Protein AF-A0A818DUN9-F1 (afdb_monomer_lite)

Foldseek 3Di:
DDWDWDADPVRDIDTFDDDDDPDQPAQQQAAADQPDADPVRDRPRDPDPADPTQAEEGAHHDQDYDHPRHDGTPVVVCVVRVHYYHYD

Radius of gyration: 14.46 Å; chains: 1; boun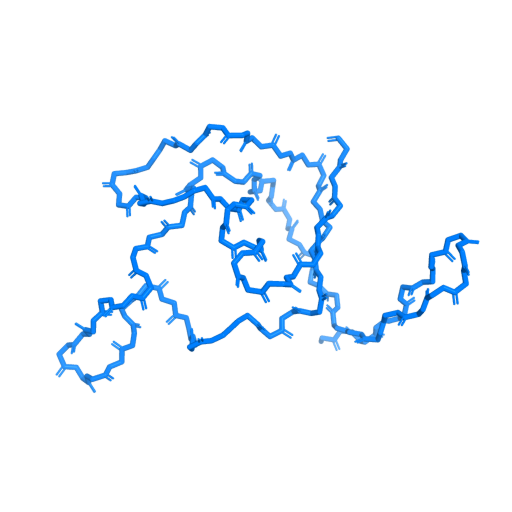ding box: 36×25×37 Å

Sequence (88 aa):
MKRETLILEDGSEFNGFVFEASTNISGEVGVPDEKIIDDFGLLRWVESDKIYASGLIVSAYTEQYSHWNAVESLSSWLKKHNVPCLYD

Structure (mmCIF, N/CA/C/O backbone):
data_AF-A0A818DUN9-F1
#
_entry.id   AF-A0A818DUN9-F1
#
loop_
_atom_site.group_PDB
_atom_site.id
_atom_site.type_symbol
_atom_site.label_atom_id
_atom_site.label_alt_id
_atom_site.label_comp_id
_atom_site.label_asym_id
_atom_site.label_entity_id
_atom_site.label_seq_id
_atom_site.pdbx_PDB_ins_code
_atom_site.Cartn_x
_atom_site.Cartn_y
_atom_site.Cartn_z
_atom_site.occupancy
_atom_site.B_iso_or_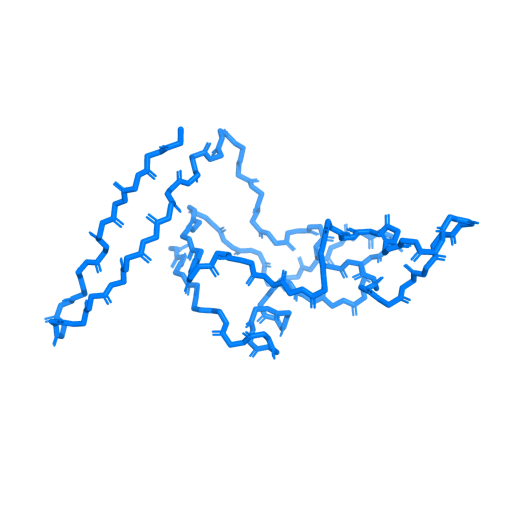equiv
_atom_site.auth_seq_id
_atom_site.auth_comp_id
_atom_site.auth_asym_id
_atom_site.auth_atom_id
_atom_site.pdbx_PDB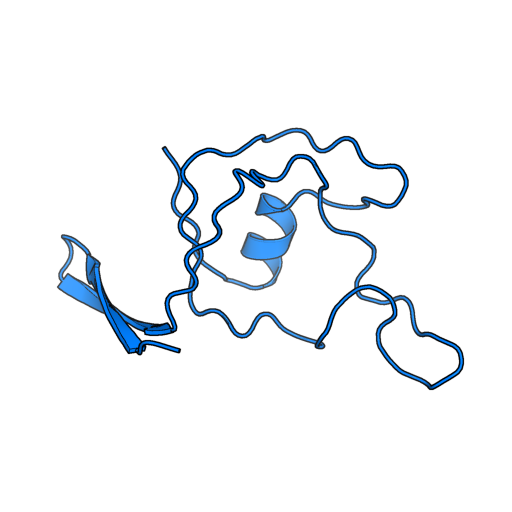_model_num
ATOM 1 N N . MET A 1 1 ? -11.793 -15.395 4.288 1.00 58.81 1 MET A N 1
ATOM 2 C CA . MET A 1 1 ? -11.687 -13.932 4.115 1.00 58.81 1 MET A CA 1
ATOM 3 C C . MET A 1 1 ? -12.872 -13.298 4.829 1.00 58.81 1 MET A C 1
ATOM 5 O O . MET A 1 1 ? -14.001 -13.659 4.508 1.00 58.81 1 MET A O 1
ATOM 9 N N . LYS A 1 2 ? -12.632 -12.480 5.859 1.00 72.38 2 LYS A N 1
ATOM 10 C CA . LYS A 1 2 ? -13.693 -11.838 6.651 1.00 72.38 2 LYS A CA 1
ATOM 11 C C . LYS A 1 2 ? -14.036 -10.479 6.044 1.00 72.38 2 LYS A C 1
ATOM 13 O O . LYS A 1 2 ? -13.130 -9.752 5.642 1.00 72.38 2 LYS A O 1
ATOM 18 N N . ARG A 1 3 ? -15.332 -10.175 5.944 1.00 68.69 3 ARG A N 1
ATOM 19 C CA . ARG A 1 3 ? -15.806 -8.813 5.682 1.00 68.69 3 ARG A CA 1
ATOM 20 C C . ARG A 1 3 ? -16.020 -8.138 7.018 1.00 68.69 3 ARG A C 1
ATOM 22 O O . ARG A 1 3 ? -16.637 -8.745 7.885 1.00 68.69 3 ARG A O 1
ATOM 29 N N . GLU A 1 4 ? -15.539 -6.917 7.139 1.00 77.62 4 GLU A N 1
ATOM 30 C CA . GLU A 1 4 ? -15.717 -6.094 8.327 1.00 77.62 4 GLU A CA 1
ATOM 31 C C . GLU A 1 4 ? -16.104 -4.677 7.883 1.00 77.62 4 GLU A C 1
ATOM 33 O O . GLU A 1 4 ? -15.851 -4.273 6.738 1.00 77.62 4 GLU A O 1
ATOM 38 N N . THR A 1 5 ? -16.722 -3.934 8.796 1.00 77.12 5 THR A N 1
ATOM 39 C CA . THR A 1 5 ? -17.070 -2.525 8.611 1.00 77.12 5 THR A CA 1
ATOM 40 C C . THR A 1 5 ? -16.235 -1.704 9.584 1.00 77.12 5 THR A C 1
ATOM 42 O O . THR A 1 5 ? -16.340 -1.884 10.796 1.00 77.12 5 THR A O 1
ATOM 45 N N . LEU A 1 6 ? -15.388 -0.822 9.058 1.00 71.56 6 LEU A N 1
ATOM 46 C CA . LEU A 1 6 ? -14.663 0.162 9.855 1.00 71.56 6 LEU A CA 1
ATOM 47 C C . LEU A 1 6 ? -15.552 1.396 10.014 1.00 71.56 6 LEU A C 1
ATOM 49 O O . LEU A 1 6 ? -15.973 1.972 9.013 1.00 71.56 6 LEU A O 1
ATOM 53 N N . ILE A 1 7 ? -15.825 1.785 11.256 1.00 79.88 7 ILE A N 1
ATOM 54 C CA . ILE A 1 7 ? -16.584 2.991 11.596 1.00 79.88 7 ILE A CA 1
ATOM 55 C C . ILE A 1 7 ? -15.604 3.981 12.224 1.00 79.88 7 ILE A C 1
ATOM 57 O O . ILE A 1 7 ? -14.964 3.650 13.224 1.00 79.88 7 ILE A O 1
ATOM 61 N N . LEU A 1 8 ? -15.453 5.161 11.626 1.00 75.19 8 LEU A N 1
ATOM 62 C CA . LEU A 1 8 ? -14.610 6.233 12.163 1.00 75.19 8 LEU A CA 1
ATOM 63 C C . LEU A 1 8 ? -15.391 7.092 13.172 1.00 75.19 8 LEU A C 1
ATOM 65 O O . LEU A 1 8 ? -16.621 7.068 13.210 1.00 75.19 8 LEU A O 1
ATOM 69 N N . GLU A 1 9 ? -14.683 7.874 13.993 1.00 77.38 9 GLU A N 1
ATOM 70 C CA . GLU A 1 9 ? -15.300 8.729 15.026 1.00 77.38 9 GLU A CA 1
ATOM 71 C C . GLU A 1 9 ? -16.245 9.800 14.455 1.00 77.38 9 GLU A C 1
ATOM 73 O O . GLU A 1 9 ? -17.171 10.239 15.137 1.00 77.38 9 GLU A O 1
ATOM 78 N N . ASP A 1 10 ? -16.047 10.199 13.197 1.00 82.88 10 ASP A N 1
ATOM 79 C CA . ASP A 1 10 ? -16.923 11.130 12.479 1.00 82.88 10 ASP A CA 1
ATOM 80 C C . ASP A 1 10 ? -18.198 10.468 11.916 1.00 82.88 10 ASP A C 1
ATOM 82 O O . ASP A 1 10 ? -19.029 11.142 11.303 1.00 82.88 10 ASP A O 1
ATOM 86 N N . GLY A 1 11 ? -18.369 9.160 12.135 1.00 83.00 11 GLY A N 1
ATOM 87 C CA . GLY A 1 11 ? -19.502 8.369 11.665 1.00 83.00 11 GLY A CA 1
ATOM 88 C C . GLY A 1 11 ? -19.368 7.854 10.231 1.00 83.00 11 GLY A C 1
ATOM 89 O O . GLY A 1 11 ? -20.322 7.269 9.718 1.00 83.00 11 GLY A O 1
ATOM 90 N N . SER A 1 12 ? -18.228 8.051 9.564 1.00 75.75 12 SER A N 1
ATOM 91 C CA . SER A 1 12 ? -17.990 7.463 8.243 1.00 75.75 12 SER A CA 1
ATOM 92 C C . SER A 1 12 ? -17.768 5.948 8.325 1.00 75.75 12 SER A C 1
ATOM 94 O O . SER A 1 12 ? -17.107 5.436 9.230 1.00 75.75 12 SER A O 1
ATOM 96 N N . GLU A 1 13 ? -18.341 5.221 7.361 1.00 80.00 13 GLU A N 1
ATOM 97 C CA . GLU A 1 13 ? -18.308 3.758 7.308 1.00 80.00 13 GLU A CA 1
ATOM 98 C C . GLU A 1 13 ? -17.554 3.256 6.073 1.00 80.00 13 GLU A C 1
ATOM 100 O O . GLU A 1 13 ? -17.867 3.618 4.936 1.00 80.00 13 GLU A O 1
ATOM 105 N N . PHE A 1 14 ? -16.608 2.343 6.287 1.00 71.50 14 PHE A N 1
ATOM 106 C CA . PHE A 1 14 ? -15.873 1.655 5.230 1.00 71.50 14 PHE A CA 1
ATOM 107 C C . PHE A 1 14 ? -16.158 0.159 5.288 1.00 71.50 14 PHE A C 1
ATOM 109 O O . PHE A 1 14 ? -15.769 -0.535 6.224 1.00 71.50 14 PHE A O 1
ATOM 116 N N . ASN A 1 15 ? -16.820 -0.349 4.250 1.00 72.44 15 ASN A N 1
ATOM 117 C CA . ASN A 1 15 ? -17.093 -1.772 4.091 1.00 72.44 15 ASN A CA 1
ATOM 118 C C . ASN A 1 15 ? -15.984 -2.411 3.252 1.00 72.44 15 ASN A C 1
ATOM 120 O O . ASN A 1 15 ? -15.726 -1.984 2.122 1.00 72.44 15 ASN A O 1
ATOM 124 N N . GLY A 1 16 ? -15.327 -3.436 3.790 1.00 69.31 16 GLY A N 1
ATOM 125 C CA . GLY A 1 16 ? -14.185 -4.047 3.121 1.00 69.31 16 GLY A CA 1
ATOM 126 C C . GLY A 1 16 ? -13.860 -5.443 3.623 1.00 69.31 16 GLY A C 1
ATOM 127 O O . GLY A 1 16 ? -14.595 -6.050 4.401 1.00 69.31 16 GLY A O 1
ATOM 128 N N . PHE A 1 17 ? -12.744 -5.968 3.135 1.00 68.88 17 PHE A N 1
ATOM 129 C CA . PHE A 1 17 ? -12.167 -7.207 3.630 1.00 68.88 17 PHE A CA 1
ATOM 130 C C . PHE A 1 17 ? -10.949 -6.884 4.481 1.00 68.88 17 PHE A C 1
ATOM 132 O O . PHE A 1 17 ? -10.126 -6.060 4.086 1.00 68.88 17 PHE A O 1
ATOM 139 N N . VAL A 1 18 ? -10.831 -7.554 5.624 1.00 69.12 18 VAL A N 1
ATOM 140 C CA . VAL A 1 18 ? -9.663 -7.419 6.497 1.00 69.12 18 VAL A CA 1
ATOM 141 C C . VAL A 1 18 ? -8.677 -8.533 6.186 1.00 69.12 18 VAL A C 1
ATOM 143 O O . VAL A 1 18 ? -9.043 -9.713 6.126 1.00 69.12 18 VAL A O 1
ATOM 146 N N . PHE A 1 19 ? -7.423 -8.135 5.997 1.00 67.19 19 PHE A N 1
ATOM 147 C CA . PHE A 1 19 ? -6.286 -9.027 5.846 1.00 67.19 19 PHE A CA 1
ATOM 148 C C . PHE A 1 19 ? -5.357 -8.804 7.031 1.00 67.19 19 PHE A C 1
ATOM 150 O O . PHE A 1 19 ? -4.809 -7.721 7.204 1.00 67.19 19 PHE A O 1
ATOM 157 N N . GLU A 1 20 ? -5.205 -9.829 7.857 1.00 64.50 20 GLU A N 1
ATOM 158 C CA . GLU A 1 20 ? -4.260 -9.811 8.964 1.00 64.50 20 GLU A CA 1
ATOM 159 C C . GLU A 1 20 ? -2.924 -10.349 8.446 1.00 64.50 20 GLU A C 1
ATOM 161 O O . GLU A 1 20 ? -2.808 -11.527 8.100 1.00 64.50 20 GLU A O 1
ATOM 166 N N . ALA A 1 21 ? -1.930 -9.473 8.316 1.00 59.41 21 ALA A N 1
ATOM 167 C CA . ALA A 1 21 ? -0.574 -9.873 7.969 1.00 59.41 21 ALA A CA 1
ATOM 168 C C . ALA A 1 21 ? 0.211 -10.128 9.263 1.00 59.41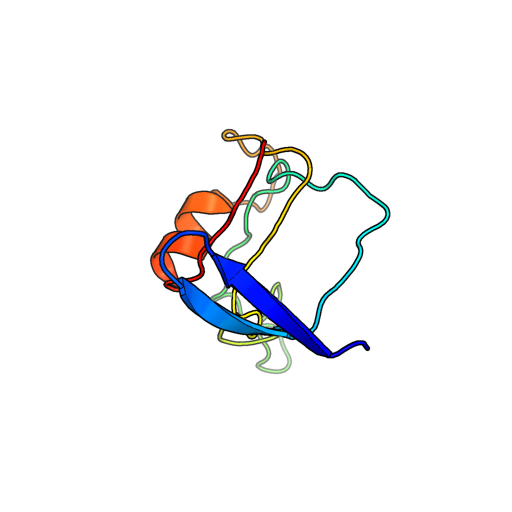 21 ALA A C 1
ATOM 170 O O . ALA A 1 21 ? 0.340 -9.242 10.101 1.00 59.41 21 ALA A O 1
ATOM 171 N N . SER A 1 22 ? 0.766 -11.331 9.425 1.00 57.69 22 SER A N 1
ATOM 172 C CA . SER A 1 22 ? 1.575 -11.702 10.600 1.00 57.69 22 SER A CA 1
ATOM 173 C C . SER A 1 22 ? 2.947 -11.016 10.644 1.00 57.69 22 SER A C 1
ATOM 175 O O . SER A 1 22 ? 3.684 -11.150 11.617 1.00 57.69 22 SER A O 1
ATOM 177 N N . THR A 1 23 ? 3.325 -10.339 9.561 1.00 59.78 23 THR A N 1
ATOM 178 C CA . THR A 1 23 ? 4.622 -9.691 9.369 1.00 59.78 23 THR A CA 1
ATOM 179 C C . THR A 1 23 ? 4.451 -8.179 9.310 1.00 59.78 23 THR A C 1
ATOM 181 O O . THR A 1 23 ? 3.666 -7.686 8.500 1.00 59.78 23 THR A O 1
ATOM 184 N N . ASN A 1 24 ? 5.236 -7.451 10.110 1.00 55.78 24 ASN A N 1
ATOM 185 C CA . ASN A 1 24 ? 5.385 -5.998 10.011 1.00 55.78 24 ASN A CA 1
ATOM 186 C C . ASN A 1 24 ? 6.059 -5.653 8.672 1.00 55.78 24 ASN A C 1
ATOM 188 O O . ASN A 1 24 ? 7.282 -5.619 8.588 1.00 55.78 24 ASN A O 1
ATOM 192 N N . ILE A 1 25 ? 5.280 -5.466 7.606 1.00 57.56 25 ILE A N 1
ATOM 193 C CA . ILE A 1 25 ? 5.789 -4.935 6.336 1.00 57.56 25 ILE A CA 1
ATOM 194 C C . ILE A 1 25 ? 5.285 -3.504 6.220 1.00 57.56 25 ILE A C 1
ATOM 196 O O . ILE A 1 25 ? 4.188 -3.231 5.742 1.00 57.56 25 ILE A O 1
ATOM 200 N N . SER A 1 26 ? 6.103 -2.594 6.723 1.00 64.50 26 SER A N 1
ATOM 201 C CA . SER A 1 26 ? 5.770 -1.203 6.999 1.00 64.50 26 SER A CA 1
ATOM 202 C C . SER A 1 26 ? 6.370 -0.258 5.954 1.00 64.50 26 SER A C 1
ATOM 204 O O . SER A 1 26 ? 7.038 0.700 6.296 1.00 64.50 26 SER A O 1
ATOM 206 N N . GLY A 1 27 ? 6.190 -0.512 4.654 1.00 64.69 27 GLY A N 1
ATOM 207 C CA . GLY A 1 27 ? 6.640 0.413 3.592 1.00 64.69 27 GLY A CA 1
ATOM 208 C C . GLY A 1 27 ? 8.138 0.388 3.236 1.00 64.69 27 GLY A C 1
ATOM 209 O O . GLY A 1 27 ? 8.529 1.007 2.249 1.00 64.69 27 GLY A O 1
ATOM 210 N N . GLU A 1 28 ? 8.963 -0.385 3.949 1.00 77.75 28 GLU A N 1
ATOM 211 C CA . GLU A 1 28 ? 10.419 -0.493 3.726 1.00 77.75 28 GLU A CA 1
ATOM 212 C C . GLU A 1 28 ? 10.798 -0.983 2.322 1.00 77.75 28 GLU A C 1
ATOM 214 O O . GLU A 1 28 ? 11.817 -0.580 1.762 1.00 77.75 28 GLU A O 1
ATOM 219 N N . VAL A 1 29 ? 9.963 -1.836 1.728 1.00 81.75 29 VAL A N 1
ATOM 220 C CA . VAL A 1 29 ? 10.183 -2.377 0.379 1.00 81.75 29 VAL A CA 1
ATOM 221 C C . VAL A 1 29 ? 9.774 -1.410 -0.732 1.00 81.75 29 VAL A C 1
ATOM 223 O O . VAL A 1 29 ? 10.076 -1.671 -1.892 1.00 81.75 29 VAL A O 1
ATOM 226 N N . GLY A 1 30 ? 9.112 -0.297 -0.395 1.00 87.94 30 GLY A N 1
ATOM 227 C CA . GLY A 1 30 ? 8.542 0.631 -1.370 1.00 87.94 30 GLY A CA 1
ATOM 228 C C . GLY A 1 30 ? 7.560 -0.050 -2.323 1.00 87.94 30 GLY A C 1
ATOM 229 O O . GLY A 1 30 ? 7.008 -1.110 -2.023 1.00 87.94 30 GLY A O 1
ATOM 230 N N . VAL A 1 31 ? 7.330 0.576 -3.474 1.00 91.75 31 VAL A N 1
ATOM 231 C CA . VAL A 1 31 ? 6.493 0.026 -4.544 1.00 91.75 31 VAL A CA 1
ATOM 232 C C . VAL A 1 31 ? 7.302 -0.014 -5.846 1.00 91.75 31 VAL A C 1
ATOM 234 O O . VAL A 1 31 ? 7.930 0.991 -6.205 1.00 91.75 31 VAL A O 1
ATOM 237 N N . PRO A 1 32 ? 7.351 -1.167 -6.539 1.00 93.50 32 PRO A N 1
ATOM 238 C CA . PRO A 1 32 ? 7.993 -1.292 -7.844 1.00 93.50 32 PRO A CA 1
ATOM 239 C C . PRO A 1 32 ? 7.153 -0.651 -8.957 1.00 93.50 32 PRO A C 1
ATOM 241 O O . PRO A 1 32 ? 5.993 -0.305 -8.756 1.00 93.50 32 PRO A O 1
ATOM 244 N N . ASP A 1 33 ? 7.725 -0.496 -10.153 1.00 93.50 33 ASP A N 1
ATOM 245 C CA . ASP A 1 33 ? 7.006 0.109 -11.281 1.00 93.50 33 ASP A CA 1
ATOM 246 C C . ASP A 1 33 ? 5.813 -0.761 -11.721 1.00 93.50 33 ASP A C 1
ATOM 248 O O . ASP A 1 33 ? 5.977 -1.824 -12.328 1.00 93.50 33 ASP A O 1
ATOM 252 N N . GLU A 1 34 ? 4.603 -0.277 -11.428 1.00 92.62 34 GLU A N 1
ATOM 253 C CA . GLU A 1 34 ? 3.330 -0.940 -11.728 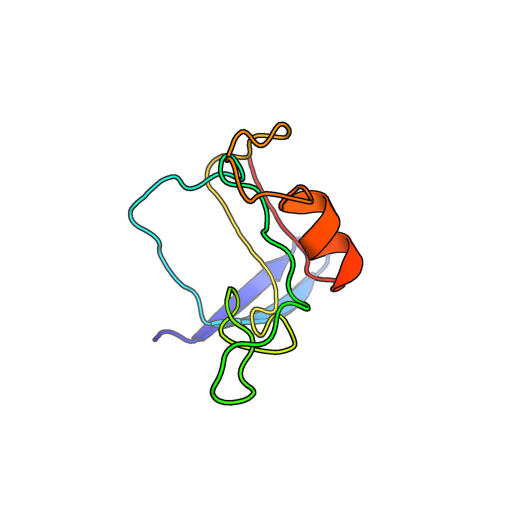1.00 92.62 34 GLU A CA 1
ATOM 254 C C . GLU A 1 34 ? 3.037 -1.060 -13.232 1.00 92.62 34 GLU A C 1
ATOM 256 O O . GLU A 1 34 ? 2.101 -1.755 -13.605 1.00 92.62 34 GLU A O 1
ATOM 261 N N . LYS A 1 35 ? 3.804 -0.399 -14.110 1.00 92.56 35 LYS A N 1
ATOM 262 C CA . LYS A 1 35 ? 3.560 -0.388 -15.565 1.00 92.56 35 LYS A CA 1
ATOM 263 C C . LYS A 1 35 ? 4.377 -1.419 -16.334 1.00 92.56 35 LYS A C 1
ATOM 265 O O . LYS A 1 35 ? 4.195 -1.549 -17.545 1.00 92.56 35 LYS A O 1
ATOM 270 N N . ILE A 1 36 ? 5.301 -2.121 -15.677 1.00 94.12 36 ILE A N 1
ATOM 271 C CA . ILE A 1 36 ? 6.132 -3.126 -16.345 1.00 94.12 36 ILE A CA 1
ATOM 272 C C . ILE A 1 36 ? 5.262 -4.331 -16.701 1.00 94.12 36 ILE A C 1
ATOM 274 O O . ILE A 1 36 ? 4.675 -4.958 -15.823 1.00 94.12 36 ILE A O 1
ATOM 278 N N . ILE A 1 37 ? 5.231 -4.666 -17.989 1.00 96.25 37 ILE A N 1
ATOM 279 C CA . ILE A 1 37 ? 4.510 -5.816 -18.537 1.00 96.25 37 ILE A CA 1
ATOM 280 C C . ILE A 1 37 ? 5.482 -6.981 -18.752 1.00 96.25 37 ILE A C 1
ATOM 282 O O . ILE A 1 37 ? 6.627 -6.774 -19.165 1.00 96.25 37 ILE A O 1
ATOM 286 N N . ASP A 1 38 ? 5.050 -8.195 -18.429 1.00 95.25 38 ASP A N 1
ATOM 287 C CA . ASP A 1 38 ? 5.800 -9.424 -18.667 1.00 95.25 38 ASP A CA 1
ATOM 288 C C . ASP A 1 38 ? 5.585 -9.996 -20.081 1.00 95.25 38 ASP A C 1
ATOM 290 O O . ASP A 1 38 ? 4.867 -9.440 -20.912 1.00 95.25 38 ASP A O 1
ATOM 294 N N . ASP A 1 39 ? 6.217 -11.137 -20.362 1.00 96.88 39 ASP A N 1
ATOM 295 C CA . ASP A 1 39 ? 6.168 -11.769 -21.685 1.00 96.88 39 ASP A CA 1
ATOM 296 C C . ASP A 1 39 ? 4.776 -12.346 -22.024 1.00 96.88 39 ASP A C 1
ATOM 298 O O . ASP A 1 39 ? 4.518 -12.714 -23.172 1.00 96.88 39 ASP A O 1
ATOM 302 N N . PHE A 1 40 ? 3.868 -12.410 -21.044 1.00 95.62 40 PHE A N 1
ATOM 303 C CA . PHE A 1 40 ? 2.490 -12.878 -21.187 1.00 95.62 40 PHE A CA 1
ATOM 304 C C . PHE A 1 40 ? 1.477 -11.727 -21.280 1.00 95.62 40 PHE A C 1
ATOM 306 O O . PHE A 1 40 ? 0.278 -11.980 -21.410 1.00 95.62 40 PHE A O 1
ATOM 313 N N . GLY A 1 41 ? 1.932 -10.470 -21.255 1.00 94.62 41 GLY A N 1
ATOM 314 C CA . GLY A 1 41 ? 1.053 -9.303 -21.305 1.00 94.62 41 GLY A CA 1
ATOM 315 C C . GLY A 1 41 ? 0.429 -8.935 -19.955 1.00 94.62 41 GLY A C 1
ATOM 316 O O . GLY A 1 41 ? -0.535 -8.169 -19.934 1.00 94.62 41 GLY A O 1
ATOM 317 N N . LEU A 1 42 ? 0.948 -9.467 -18.844 1.00 95.25 42 LEU A N 1
ATOM 318 C CA . LEU A 1 42 ? 0.478 -9.189 -17.486 1.00 95.25 42 LEU A CA 1
ATOM 319 C C . LEU A 1 42 ? 1.393 -8.193 -16.773 1.00 95.25 42 LEU A C 1
ATOM 321 O O . LEU A 1 42 ? 2.568 -8.047 -17.108 1.00 95.25 42 LEU A O 1
ATOM 325 N N . LEU A 1 43 ? 0.854 -7.500 -15.770 1.00 94.81 43 LEU A N 1
ATOM 326 C CA . LEU A 1 43 ? 1.642 -6.612 -14.918 1.00 94.81 43 LEU A CA 1
ATOM 327 C C . LEU A 1 43 ? 2.637 -7.462 -14.120 1.00 94.81 43 LEU A C 1
ATOM 329 O O . LEU A 1 43 ? 2.253 -8.368 -13.389 1.00 94.81 43 LEU A O 1
ATOM 333 N N . ARG A 1 44 ? 3.933 -7.185 -14.272 1.00 95.06 44 ARG A N 1
ATOM 334 C CA . ARG A 1 44 ? 5.004 -8.042 -13.743 1.00 95.06 44 ARG A CA 1
ATOM 335 C C . ARG A 1 44 ? 5.092 -8.030 -12.219 1.00 95.06 44 ARG A C 1
ATOM 337 O O . ARG A 1 44 ? 5.508 -9.020 -11.626 1.00 95.06 44 ARG A O 1
ATOM 344 N N . TRP A 1 45 ? 4.796 -6.890 -11.601 1.00 93.25 45 TRP A N 1
ATOM 345 C CA . TRP A 1 45 ? 5.079 -6.655 -10.181 1.00 93.25 45 TRP A CA 1
ATOM 346 C C . TRP A 1 45 ? 3.837 -6.431 -9.321 1.00 93.25 45 TRP A C 1
ATOM 348 O O . TRP A 1 45 ? 3.959 -6.332 -8.102 1.00 93.25 45 TRP A O 1
ATOM 358 N N . VAL A 1 46 ? 2.661 -6.331 -9.939 1.00 91.50 46 VAL A N 1
ATOM 359 C CA . VAL A 1 46 ? 1.389 -6.114 -9.247 1.00 91.50 46 VAL A CA 1
ATOM 360 C C . VAL A 1 46 ? 0.350 -7.095 -9.773 1.00 91.50 46 VAL A C 1
ATOM 362 O O . VAL A 1 46 ? 0.328 -7.415 -10.955 1.00 91.50 46 VAL A O 1
ATOM 365 N N . GLU A 1 47 ? -0.538 -7.546 -8.892 1.00 91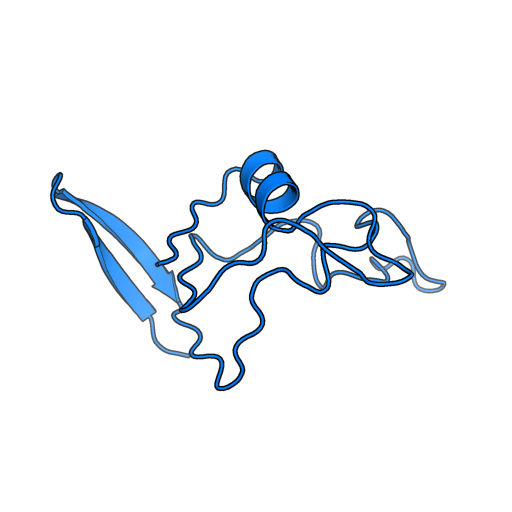.31 47 GLU A N 1
ATOM 366 C CA . GLU A 1 47 ? -1.588 -8.517 -9.232 1.00 91.31 47 GLU A CA 1
ATOM 367 C C . GLU A 1 47 ? -2.732 -7.898 -10.056 1.00 91.31 47 GLU A C 1
ATOM 369 O O . GLU A 1 47 ? -3.556 -8.608 -10.634 1.00 91.31 47 GLU A O 1
ATOM 374 N N . SER A 1 48 ? -2.818 -6.565 -10.098 1.00 91.06 48 SER A N 1
ATOM 375 C CA . SER A 1 48 ? -3.871 -5.845 -10.808 1.00 91.06 48 SER A CA 1
ATOM 376 C C . SER A 1 48 ? -3.507 -4.401 -11.134 1.00 91.06 48 SER A C 1
ATOM 378 O O . SER A 1 48 ? -2.598 -3.816 -10.556 1.00 91.06 48 SER A O 1
ATOM 380 N N . ASP A 1 49 ? -4.287 -3.810 -12.037 1.00 89.56 49 ASP A N 1
ATOM 381 C CA . ASP A 1 49 ? -4.199 -2.420 -12.500 1.00 89.56 49 ASP A CA 1
ATOM 382 C C . ASP A 1 49 ? -4.698 -1.380 -11.481 1.00 89.56 49 ASP A C 1
ATOM 384 O O . ASP A 1 49 ? -4.577 -0.174 -11.700 1.00 89.56 49 ASP A O 1
ATOM 388 N N . LYS A 1 50 ? -5.268 -1.837 -10.362 1.00 89.94 50 LYS A N 1
ATOM 389 C CA . LYS A 1 50 ? -5.735 -1.002 -9.254 1.00 89.94 50 LYS A CA 1
ATOM 390 C C . LYS A 1 50 ? -5.586 -1.702 -7.911 1.00 89.94 50 LYS A C 1
ATOM 392 O O . LYS A 1 50 ? -5.544 -2.930 -7.838 1.00 89.94 50 LYS A O 1
ATOM 397 N N . ILE A 1 51 ? -5.623 -0.918 -6.839 1.00 89.19 51 ILE A N 1
ATOM 398 C CA . ILE A 1 51 ? -5.727 -1.423 -5.469 1.00 89.19 51 ILE A CA 1
ATOM 399 C C . ILE A 1 51 ? -7.196 -1.756 -5.169 1.00 89.19 51 ILE A C 1
ATOM 401 O O . ILE A 1 51 ? -8.072 -0.903 -5.284 1.00 89.19 51 ILE A O 1
ATOM 405 N N . TYR A 1 52 ? -7.480 -3.007 -4.796 1.00 85.88 52 TYR A N 1
ATOM 406 C CA . TYR A 1 52 ? -8.841 -3.450 -4.449 1.00 85.88 52 TYR A CA 1
ATOM 407 C C . TYR A 1 52 ? -9.214 -3.208 -2.988 1.00 85.88 52 TYR A C 1
ATOM 409 O O . TYR A 1 52 ? -10.396 -3.217 -2.645 1.00 85.88 52 TYR A O 1
ATOM 417 N N . ALA A 1 53 ? -8.219 -3.034 -2.122 1.00 83.38 53 ALA A N 1
ATOM 418 C CA . ALA A 1 53 ? -8.464 -2.700 -0.732 1.00 83.38 53 ALA A CA 1
ATOM 419 C C . ALA A 1 53 ? -9.049 -1.285 -0.629 1.00 83.38 53 ALA A C 1
ATOM 421 O O . ALA A 1 53 ? -8.512 -0.344 -1.208 1.00 83.38 53 ALA A O 1
ATOM 422 N N . SER A 1 54 ? -10.127 -1.136 0.144 1.00 83.38 54 SER A N 1
ATOM 423 C CA . SER A 1 54 ? -10.736 0.171 0.432 1.00 83.38 54 SER A CA 1
ATOM 424 C C . SER A 1 54 ? -9.877 1.038 1.359 1.00 83.38 54 SER A C 1
ATOM 426 O O . SER A 1 54 ? -10.127 2.230 1.482 1.00 83.38 54 SER A O 1
ATOM 428 N N . GLY A 1 55 ? -8.904 0.436 2.041 1.00 81.56 55 GLY A N 1
ATOM 429 C CA . GLY A 1 55 ? -8.001 1.095 2.972 1.00 81.56 55 GLY A CA 1
ATOM 430 C C . GLY A 1 55 ? -6.987 0.109 3.544 1.00 81.56 55 GLY A C 1
ATOM 431 O O . GLY A 1 55 ? -7.156 -1.108 3.420 1.00 81.56 55 GLY A O 1
ATOM 432 N N . LEU A 1 56 ? -5.935 0.641 4.159 1.00 82.44 56 LEU A N 1
ATOM 433 C CA . LEU A 1 56 ? -4.862 -0.127 4.786 1.00 82.44 56 LEU A CA 1
ATOM 434 C C . LEU A 1 56 ? -4.676 0.319 6.245 1.00 82.44 56 LEU A C 1
ATOM 436 O O . LEU A 1 56 ? -4.687 1.510 6.535 1.00 82.44 56 LEU A O 1
ATOM 440 N N . ILE A 1 57 ? -4.503 -0.630 7.164 1.00 81.38 57 ILE A N 1
ATOM 441 C CA . ILE A 1 57 ? -4.125 -0.356 8.556 1.00 81.38 57 ILE A CA 1
ATOM 442 C C . ILE A 1 57 ? -2.855 -1.150 8.835 1.00 81.38 57 ILE A C 1
ATOM 444 O O . ILE A 1 57 ? -2.844 -2.367 8.637 1.00 81.38 57 ILE A O 1
ATOM 448 N N . VAL A 1 58 ? -1.791 -0.474 9.260 1.00 78.75 58 VAL A N 1
ATOM 449 C CA . VAL A 1 58 ? -0.502 -1.101 9.587 1.00 78.75 58 VAL A CA 1
ATOM 450 C C . VAL A 1 58 ? -0.060 -0.723 10.995 1.00 78.75 58 VAL A C 1
ATOM 452 O O . VAL A 1 58 ? -0.338 0.368 11.473 1.00 78.75 58 VAL A O 1
ATOM 455 N N . SER A 1 59 ? 0.642 -1.637 11.660 1.00 79.88 59 SER A N 1
ATOM 456 C CA . SER A 1 59 ? 1.191 -1.452 13.012 1.00 79.88 59 SER A CA 1
ATOM 457 C C . SER A 1 59 ? 2.401 -0.518 13.070 1.00 79.88 59 SER A C 1
ATOM 459 O O . SER A 1 59 ? 2.770 -0.072 14.147 1.00 79.88 59 SER A O 1
ATOM 461 N N . ALA A 1 60 ? 3.056 -0.286 11.934 1.00 79.00 60 ALA A N 1
ATOM 462 C CA . ALA A 1 60 ? 4.190 0.614 11.790 1.00 79.00 60 ALA A CA 1
ATOM 463 C C . ALA A 1 60 ? 4.278 1.069 10.329 1.00 79.00 60 ALA A C 1
ATOM 465 O O . ALA A 1 60 ? 3.850 0.347 9.422 1.00 79.00 60 ALA A O 1
ATOM 466 N N . TYR A 1 61 ? 4.876 2.234 10.084 1.00 83.88 61 TYR A N 1
ATOM 467 C CA . TYR A 1 61 ? 5.172 2.731 8.740 1.00 83.88 61 TYR A CA 1
ATOM 468 C C . TYR A 1 61 ? 6.564 3.373 8.675 1.00 83.88 61 TYR A C 1
ATOM 470 O O . TYR A 1 61 ? 6.928 4.201 9.505 1.00 83.88 61 TYR A O 1
ATOM 478 N N . THR A 1 62 ? 7.324 3.019 7.644 1.00 84.31 62 THR A N 1
ATOM 479 C CA . THR A 1 62 ? 8.640 3.561 7.321 1.00 84.31 62 THR A CA 1
ATOM 480 C C . THR A 1 62 ? 8.498 4.476 6.111 1.00 84.31 62 THR A C 1
ATOM 482 O O . THR A 1 62 ? 8.125 4.048 5.019 1.00 84.31 62 THR A O 1
ATOM 485 N N . GLU A 1 63 ? 8.811 5.761 6.290 1.00 82.12 63 GLU A N 1
ATOM 486 C CA . GLU A 1 63 ? 8.719 6.747 5.207 1.00 82.12 63 GLU A CA 1
ATOM 487 C C . GLU A 1 63 ? 9.725 6.492 4.080 1.00 82.12 63 GLU A C 1
ATOM 489 O O . GLU A 1 63 ? 9.422 6.727 2.908 1.00 82.12 63 GLU A O 1
ATOM 494 N N . GLN A 1 64 ? 10.918 6.016 4.441 1.00 86.56 64 GLN A N 1
ATOM 495 C CA . GLN A 1 64 ? 12.006 5.728 3.515 1.00 86.56 64 GLN A CA 1
ATOM 496 C C . GLN A 1 64 ? 11.963 4.263 3.086 1.00 86.56 64 GLN A C 1
ATOM 498 O O . GLN A 1 64 ? 12.067 3.358 3.911 1.00 86.56 64 GLN A O 1
ATOM 503 N N . TYR A 1 65 ? 11.861 4.033 1.781 1.00 89.06 65 TYR A N 1
ATOM 504 C CA . TYR A 1 65 ? 12.004 2.703 1.206 1.00 89.06 65 TYR A CA 1
ATOM 505 C C . TYR A 1 65 ? 13.463 2.432 0.828 1.00 89.06 65 TYR A C 1
ATOM 507 O O . TYR A 1 65 ? 14.203 3.341 0.448 1.00 89.06 65 TYR A O 1
ATOM 515 N N . SER A 1 66 ? 13.878 1.171 0.909 1.00 88.81 66 SER A N 1
ATOM 516 C CA . SER A 1 66 ? 15.218 0.722 0.534 1.00 88.81 66 SER A CA 1
ATOM 517 C C . SER A 1 66 ? 15.146 -0.673 -0.077 1.00 88.81 66 SER A C 1
ATOM 519 O O . SER A 1 66 ? 15.404 -1.691 0.563 1.00 88.81 66 SER A O 1
ATOM 521 N N . HIS A 1 67 ? 14.760 -0.719 -1.349 1.00 90.56 67 HIS A N 1
ATOM 522 C CA . HIS A 1 67 ? 14.730 -1.947 -2.130 1.00 90.56 67 HIS A CA 1
ATOM 523 C C . HIS A 1 67 ? 15.129 -1.651 -3.577 1.00 90.56 67 HIS A C 1
ATOM 525 O O . HIS A 1 67 ? 14.786 -0.607 -4.127 1.00 90.56 67 HIS A O 1
ATOM 531 N N . TRP A 1 68 ? 15.882 -2.561 -4.199 1.00 92.19 68 TRP A N 1
ATOM 532 C CA . TRP A 1 68 ? 16.560 -2.316 -5.480 1.00 92.19 68 TRP A CA 1
ATOM 533 C C . TRP A 1 68 ? 15.612 -2.029 -6.654 1.00 92.19 68 TRP A C 1
ATOM 535 O O . TRP A 1 68 ? 16.026 -1.415 -7.632 1.00 92.19 68 TRP A O 1
ATOM 545 N N . ASN A 1 69 ? 14.361 -2.487 -6.570 1.00 91.25 69 ASN A N 1
ATOM 546 C CA . ASN A 1 69 ? 13.346 -2.298 -7.608 1.00 91.25 69 ASN A CA 1
ATOM 547 C C . ASN A 1 69 ? 12.269 -1.267 -7.235 1.00 91.25 69 ASN A C 1
ATOM 549 O O . ASN A 1 69 ? 11.332 -1.086 -8.009 1.00 91.25 69 ASN A O 1
ATOM 553 N N . ALA A 1 70 ? 12.373 -0.625 -6.069 1.00 92.06 70 ALA A N 1
ATOM 554 C CA . ALA A 1 70 ? 11.381 0.334 -5.612 1.00 92.06 70 ALA A CA 1
ATOM 555 C C . ALA A 1 70 ? 11.567 1.675 -6.326 1.00 92.06 70 ALA A C 1
ATOM 557 O O . ALA A 1 70 ? 12.660 2.244 -6.337 1.00 92.06 70 ALA A O 1
ATOM 558 N N . VAL A 1 71 ? 10.485 2.184 -6.909 1.00 94.94 71 VAL A N 1
ATOM 559 C CA . VAL A 1 71 ? 10.473 3.450 -7.657 1.00 94.94 71 VAL A CA 1
ATOM 560 C C . VAL A 1 71 ? 9.656 4.533 -6.959 1.00 94.94 71 VAL A C 1
ATOM 562 O O . VAL A 1 71 ? 9.845 5.712 -7.247 1.00 94.94 71 VAL A O 1
ATOM 565 N N . GLU A 1 72 ? 8.779 4.156 -6.026 1.00 93.31 72 GLU A N 1
ATOM 566 C CA . GLU A 1 72 ? 8.010 5.084 -5.198 1.00 93.31 72 GLU A CA 1
ATOM 567 C C . GLU A 1 72 ? 7.778 4.540 -3.777 1.00 93.31 72 GLU A C 1
ATOM 569 O O . GLU A 1 72 ? 7.927 3.345 -3.513 1.00 93.31 72 GLU A O 1
ATOM 574 N N . SER A 1 73 ? 7.425 5.425 -2.838 1.00 93.06 73 SER A N 1
ATOM 575 C CA . SER A 1 73 ? 7.047 5.020 -1.480 1.00 93.06 73 SER A CA 1
ATOM 576 C C . SER A 1 73 ? 5.635 4.438 -1.453 1.00 93.06 73 SER A C 1
ATOM 578 O O . SER A 1 73 ? 4.766 4.853 -2.224 1.00 93.06 73 SER A O 1
ATOM 580 N N . LEU A 1 74 ? 5.362 3.558 -0.485 1.00 90.94 74 LEU A N 1
ATOM 581 C CA . LEU A 1 74 ? 4.011 3.038 -0.256 1.00 90.94 74 LEU A CA 1
ATOM 582 C C . LEU A 1 74 ? 2.997 4.174 -0.014 1.00 90.94 74 LEU A C 1
ATOM 584 O O . LEU A 1 74 ? 1.898 4.138 -0.560 1.00 90.94 74 LEU A O 1
ATOM 588 N N . SER A 1 75 ? 3.368 5.229 0.722 1.00 90.56 75 SER A N 1
ATOM 589 C CA . SER A 1 75 ? 2.491 6.393 0.927 1.00 90.56 75 SER A CA 1
ATOM 590 C C . SER A 1 75 ? 2.161 7.157 -0.357 1.00 90.56 75 SER A C 1
ATOM 592 O O . SER A 1 75 ? 1.028 7.613 -0.517 1.00 90.56 75 SER A O 1
ATOM 594 N N . SER A 1 76 ? 3.125 7.318 -1.268 1.00 92.62 76 SER A N 1
ATOM 595 C CA . SER A 1 76 ? 2.908 8.009 -2.545 1.00 92.62 76 SER A CA 1
ATOM 596 C C . SER A 1 76 ? 1.982 7.192 -3.436 1.00 92.62 76 SER A C 1
ATOM 598 O O . SER A 1 76 ? 1.028 7.740 -3.994 1.00 92.62 76 SER A O 1
ATOM 600 N N . TRP A 1 77 ? 2.193 5.878 -3.463 1.00 92.94 77 TRP A N 1
ATOM 601 C CA . TRP A 1 77 ? 1.376 4.948 -4.227 1.00 92.94 77 TRP A CA 1
ATOM 602 C C . TRP A 1 77 ? -0.079 4.925 -3.741 1.00 92.94 77 TRP A C 1
ATOM 604 O O . TRP A 1 77 ? -1.006 5.088 -4.533 1.00 92.94 77 TRP A O 1
ATOM 614 N N . LEU A 1 78 ? -0.298 4.839 -2.425 1.00 91.44 78 LEU A N 1
ATOM 615 C CA . LEU A 1 78 ? -1.643 4.875 -1.836 1.00 91.44 78 LEU A CA 1
ATOM 616 C C . LEU A 1 78 ? -2.358 6.208 -2.107 1.00 91.44 78 LEU A C 1
ATOM 618 O O . LEU A 1 78 ? -3.527 6.205 -2.493 1.00 91.44 78 LEU A O 1
ATOM 622 N N . LYS A 1 79 ? -1.656 7.346 -1.998 1.00 92.00 79 LYS A N 1
ATOM 623 C CA . LYS A 1 79 ? -2.209 8.671 -2.345 1.00 92.00 79 LYS A CA 1
ATOM 624 C C . LYS A 1 79 ? -2.605 8.758 -3.817 1.00 92.00 79 LYS A C 1
ATOM 626 O O . LYS A 1 79 ? -3.688 9.244 -4.126 1.00 92.00 79 LYS A O 1
ATOM 631 N N . LYS A 1 80 ? -1.754 8.268 -4.721 1.00 94.00 80 LYS A N 1
ATOM 632 C CA . LYS A 1 80 ? -2.008 8.236 -6.170 1.00 94.00 80 LYS A CA 1
ATOM 633 C C . LYS A 1 80 ? -3.255 7.421 -6.523 1.00 94.00 80 LYS A C 1
ATOM 635 O O . LYS A 1 80 ? -3.998 7.812 -7.420 1.00 94.00 80 LYS A O 1
ATOM 640 N N . HIS A 1 81 ? -3.502 6.333 -5.797 1.00 91.75 81 HIS A N 1
ATOM 641 C CA . HIS A 1 81 ? -4.672 5.466 -5.975 1.00 91.75 81 HIS A CA 1
ATOM 642 C C . HIS A 1 81 ? -5.879 5.858 -5.104 1.00 91.75 81 HIS A C 1
ATOM 644 O O . HIS A 1 81 ? -6.902 5.180 -5.147 1.00 91.75 81 HIS A O 1
ATOM 650 N N . ASN A 1 82 ? -5.803 6.966 -4.355 1.00 91.12 82 ASN A N 1
ATOM 651 C CA . ASN A 1 82 ? -6.836 7.428 -3.417 1.00 91.12 82 ASN A CA 1
ATOM 652 C C . ASN A 1 82 ? -7.256 6.366 -2.381 1.00 91.12 82 ASN A C 1
ATOM 654 O O . ASN A 1 82 ? -8.436 6.246 -2.049 1.00 91.12 82 ASN A O 1
ATOM 658 N N . VAL A 1 83 ? -6.293 5.603 -1.859 1.00 88.38 83 VAL A N 1
ATOM 659 C CA . VAL A 1 83 ? -6.526 4.595 -0.818 1.00 88.38 83 VAL A CA 1
ATOM 660 C C . VAL A 1 83 ? -6.083 5.146 0.541 1.00 88.38 83 VAL A C 1
ATOM 662 O O . VAL A 1 83 ? -4.900 5.453 0.714 1.00 88.38 83 VAL A O 1
ATOM 665 N N . PRO A 1 84 ? -6.995 5.291 1.519 1.00 88.06 84 PRO A N 1
ATOM 666 C CA . PRO A 1 84 ? -6.642 5.748 2.856 1.00 88.06 84 PRO A CA 1
ATOM 667 C C . PRO A 1 84 ? -5.775 4.715 3.584 1.00 88.06 84 PRO A C 1
ATOM 669 O O . PRO A 1 84 ? -5.947 3.504 3.431 1.00 88.06 84 PRO A O 1
ATOM 672 N N . CYS A 1 85 ? -4.855 5.208 4.409 1.00 85.50 85 CYS A N 1
ATOM 673 C CA . CYS A 1 85 ? -3.991 4.386 5.244 1.00 85.50 85 CYS A CA 1
ATOM 674 C C . CYS A 1 85 ? -3.914 4.965 6.654 1.00 85.50 85 CYS A C 1
ATOM 676 O O . CYS A 1 85 ? -3.751 6.178 6.798 1.00 85.50 85 CYS A O 1
ATOM 678 N N . LEU A 1 86 ? -4.006 4.104 7.664 1.00 84.50 86 LEU A N 1
ATOM 679 C CA . LEU A 1 86 ? -3.764 4.439 9.065 1.00 84.50 86 LEU A CA 1
ATOM 680 C C . LEU A 1 86 ? -2.560 3.645 9.574 1.00 84.50 86 LEU A C 1
ATOM 682 O O . LEU A 1 86 ? -2.438 2.446 9.314 1.00 84.50 86 LEU A O 1
ATOM 686 N N . TYR A 1 87 ? -1.684 4.326 10.298 1.00 82.69 87 TYR A N 1
ATOM 687 C CA . TYR A 1 87 ? -0.541 3.741 10.984 1.00 82.69 87 TYR A CA 1
ATOM 688 C C . TYR A 1 87 ? -0.320 4.473 12.311 1.00 82.69 87 TYR A C 1
ATOM 690 O O . TYR A 1 87 ? -0.777 5.611 12.451 1.00 82.69 87 TYR A O 1
ATOM 698 N N . ASP A 1 88 ? 0.338 3.802 13.254 1.00 72.19 88 ASP A N 1
ATOM 699 C CA . ASP A 1 88 ? 0.774 4.348 14.550 1.00 72.19 88 ASP A CA 1
ATOM 700 C C . ASP A 1 88 ? 2.267 4.725 14.496 1.00 72.19 88 ASP A C 1
ATOM 702 O O . ASP A 1 88 ? 3.040 3.981 13.836 1.00 72.19 88 ASP A O 1
#

Secondary structure (DSSP, 8-state):
-EEEEEE-TTS-EEEEEE---SS---STT-EE-TT-B-TTSSBSS-SSSS---S-EEES---SS---TTEEE-HHHHHHHTT--EEE-

pLDDT: mean 83.11, std 10.93, range [55.78, 96.88]